Protein AF-A0A968MX99-F1 (afdb_monomer)

Foldseek 3Di:
DVVVVVVVVVVVVVVVVLVVVLVVCVVVDVDALLNSLVVVVVVVVVVVVVVCVVVVPPPDDPDPVVVVVVVVVVVVVSSVLSVCVRVDPPVVSVVVVVCVVVVVVVD

pLDDT: mean 77.23, std 7.04, range [58.47, 90.06]

Radius of gyration: 16.53 Å; Cα contacts (8 Å, |Δi|>4): 27; chains: 1; bounding box: 42×33×39 Å

Solvent-accessible surface area (backbone atoms only — not comparable to full-atom values): 6104 Å² total; per-residue (Å²): 116,67,69,59,54,55,53,48,53,51,49,51,50,55,49,51,50,50,52,53,51,53,52,50,49,46,72,78,36,99,53,54,55,55,56,56,50,50,53,52,53,49,54,50,47,52,56,48,50,52,49,40,63,73,66,63,57,80,89,70,66,95,50,61,67,61,53,50,51,52,50,51,54,51,52,53,52,51,54,52,49,32,50,41,37,66,78,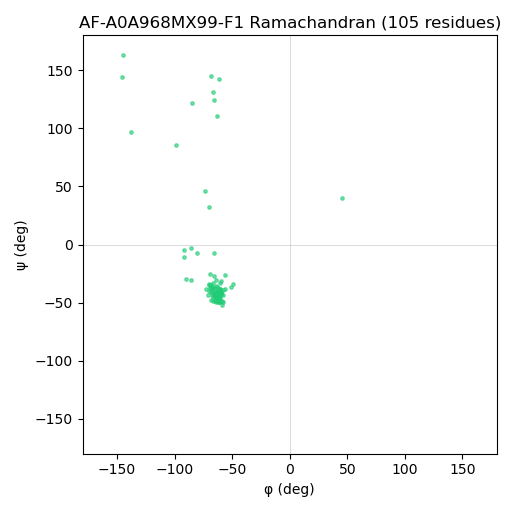39,55,62,67,60,40,50,56,58,56,69,49,50,64,62,56,61,76,76,106

Mean predicted aligned error: 9.48 Å

Secondary structure (DSSP, 8-state):
-HHHHHHHHHHHHHHHHHHHHHHHHHHHS---HHHHHHHHHHHHHHHHHHHHHHHT-----S-HHHHHHHHHHHHHHHHHHHHHHHHS-HHHHHHHHTTHHHHHHH-

Sequence (107 aa):
MYKGIILLLLAELCFASSTVFAKLVTNTSDISGVEIAFFRFLIGFIASAYTVYRLKIPLKPHNTKLVLWRAFLNTTAADLLFLAVQHTSITNANMLNMTYPVFIFIF

Structure (mmCIF, N/CA/C/O backbone):
data_AF-A0A968MX99-F1
#
_entry.id   AF-A0A968MX99-F1
#
loop_
_atom_site.group_PDB
_atom_site.id
_atom_site.type_symbol
_atom_site.label_atom_id
_atom_site.label_alt_id
_atom_site.label_comp_id
_atom_site.label_asym_id
_atom_site.label_entity_id
_atom_site.label_seq_id
_atom_site.pdbx_PDB_ins_code
_atom_site.Cartn_x
_atom_site.Cartn_y
_atom_site.Cartn_z
_atom_site.occupancy
_atom_site.B_iso_or_equiv
_atom_site.auth_seq_id
_atom_site.auth_comp_id
_atom_site.auth_asym_id
_atom_site.auth_atom_id
_atom_site.pdbx_PDB_model_num
ATOM 1 N N . MET A 1 1 ? -6.074 22.846 10.264 1.00 58.47 1 MET A N 1
ATOM 2 C CA . MET A 1 1 ? -5.827 22.950 8.810 1.00 58.47 1 MET A CA 1
ATOM 3 C C . MET A 1 1 ? -4.351 22.724 8.459 1.00 58.47 1 MET A C 1
ATOM 5 O O . MET A 1 1 ? -4.070 21.759 7.768 1.00 58.47 1 MET A O 1
ATOM 9 N N . TYR A 1 2 ? -3.394 23.477 9.024 1.00 75.06 2 TYR A N 1
ATOM 10 C CA . TYR A 1 2 ? -1.954 23.329 8.712 1.00 75.06 2 TYR A CA 1
ATOM 11 C C . TYR A 1 2 ? -1.311 21.974 9.065 1.00 75.06 2 TYR A C 1
ATOM 13 O O . TYR A 1 2 ? -0.505 21.470 8.290 1.00 75.06 2 TYR A O 1
ATOM 21 N N . LYS A 1 3 ? -1.692 21.336 10.187 1.00 80.12 3 LYS A N 1
ATOM 22 C CA . LYS A 1 3 ? -1.144 20.015 10.568 1.00 80.12 3 LYS A CA 1
ATOM 23 C C . LYS A 1 3 ? -1.378 18.942 9.498 1.00 80.12 3 LYS A C 1
ATOM 25 O O . LYS A 1 3 ? -0.484 18.144 9.254 1.00 80.12 3 LYS A O 1
ATOM 30 N N . GLY A 1 4 ? -2.548 18.948 8.853 1.00 84.75 4 GLY A N 1
ATOM 31 C CA . GLY A 1 4 ? -2.875 17.992 7.791 1.00 84.75 4 GLY A CA 1
ATOM 32 C C . GLY A 1 4 ? -2.013 18.190 6.545 1.00 84.75 4 GLY A C 1
ATOM 33 O O . GLY A 1 4 ? -1.508 17.216 6.006 1.00 84.75 4 GLY A O 1
ATOM 34 N N . ILE A 1 5 ? -1.775 19.446 6.152 1.00 89.50 5 ILE A N 1
ATOM 35 C CA . ILE A 1 5 ? -0.929 19.792 4.997 1.00 89.50 5 ILE A CA 1
ATOM 36 C C . ILE A 1 5 ? 0.517 19.336 5.231 1.00 89.50 5 ILE A C 1
ATOM 38 O O . ILE A 1 5 ? 1.117 18.717 4.361 1.00 89.50 5 ILE A O 1
ATOM 42 N N . ILE A 1 6 ? 1.064 19.582 6.426 1.00 89.94 6 ILE A N 1
ATOM 43 C CA . ILE A 1 6 ? 2.433 19.172 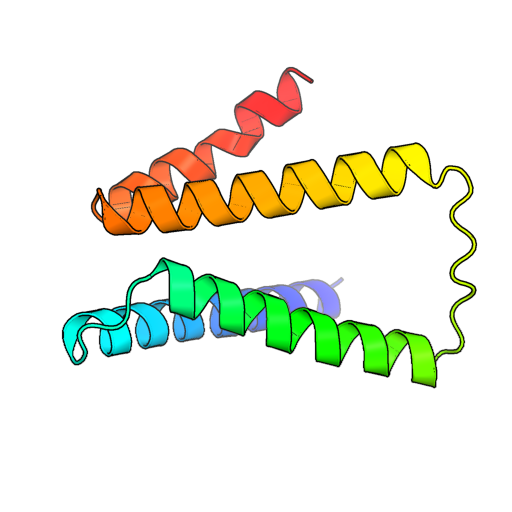6.775 1.00 89.94 6 ILE A CA 1
ATOM 44 C C . ILE A 1 6 ? 2.563 17.642 6.799 1.00 89.94 6 ILE A C 1
ATOM 46 O O . ILE A 1 6 ? 3.535 17.102 6.277 1.00 89.94 6 ILE A O 1
ATOM 50 N N . LEU A 1 7 ? 1.579 16.940 7.372 1.00 87.69 7 LEU A N 1
ATOM 51 C CA . LEU A 1 7 ? 1.535 15.474 7.372 1.00 87.69 7 LEU A CA 1
ATOM 52 C C . LEU A 1 7 ? 1.457 14.902 5.951 1.00 87.69 7 LEU A C 1
ATOM 54 O O . LEU A 1 7 ? 2.117 13.906 5.670 1.00 87.69 7 LEU A O 1
ATOM 58 N N . LEU A 1 8 ? 0.689 15.540 5.064 1.00 88.19 8 LEU A N 1
ATOM 59 C CA . LEU A 1 8 ? 0.564 15.130 3.667 1.00 88.19 8 LEU A CA 1
ATOM 60 C C . LEU A 1 8 ? 1.885 15.313 2.908 1.00 88.19 8 LEU A C 1
ATOM 62 O O . LEU A 1 8 ? 2.364 14.365 2.298 1.00 88.19 8 LEU A O 1
ATOM 66 N N . LEU A 1 9 ? 2.516 16.486 3.023 1.00 89.12 9 LEU A N 1
ATOM 67 C CA . LEU A 1 9 ? 3.816 16.761 2.400 1.00 89.12 9 LEU A CA 1
ATOM 68 C C . LEU A 1 9 ? 4.900 15.794 2.886 1.00 89.12 9 LEU A C 1
ATOM 70 O O . LEU A 1 9 ? 5.696 15.296 2.094 1.00 89.12 9 LEU A O 1
ATOM 74 N N . LEU A 1 10 ? 4.919 15.494 4.187 1.00 90.06 10 LEU A N 1
ATOM 75 C CA . LEU A 1 10 ? 5.855 14.525 4.747 1.00 90.06 10 LEU A CA 1
ATOM 76 C C . LEU A 1 10 ? 5.593 13.112 4.205 1.00 90.06 10 LEU A C 1
ATOM 78 O O . LEU A 1 10 ? 6.537 12.395 3.878 1.00 90.06 10 LEU A O 1
ATOM 82 N N . ALA A 1 11 ? 4.322 12.717 4.086 1.00 86.06 11 ALA A N 1
ATOM 83 C CA . ALA A 1 11 ? 3.944 11.430 3.517 1.00 86.06 11 ALA A CA 1
ATOM 84 C C . ALA A 1 11 ? 4.363 11.315 2.043 1.00 86.06 11 ALA A C 1
ATOM 86 O O . ALA A 1 11 ? 4.951 10.303 1.665 1.00 86.06 11 ALA A O 1
ATOM 87 N N . GLU A 1 12 ? 4.127 12.351 1.234 1.00 84.75 12 GLU A N 1
ATOM 88 C CA . GLU A 1 12 ? 4.550 12.395 -0.171 1.00 84.75 12 GLU A CA 1
ATOM 89 C C . GLU A 1 12 ? 6.073 12.349 -0.315 1.00 84.75 12 GLU A C 1
ATOM 91 O O . GLU A 1 12 ? 6.585 11.619 -1.162 1.00 84.75 12 GLU A O 1
ATOM 96 N N . LEU A 1 13 ? 6.814 13.046 0.549 1.00 87.31 13 LEU A N 1
ATOM 97 C CA . LEU A 1 13 ? 8.276 13.022 0.543 1.00 87.31 13 LEU A CA 1
ATOM 98 C C . LEU A 1 13 ? 8.828 11.629 0.882 1.00 87.31 13 LEU A C 1
ATOM 100 O O . LEU A 1 13 ? 9.714 11.129 0.186 1.00 87.31 13 LEU A O 1
ATOM 104 N N . CYS A 1 14 ? 8.282 10.971 1.909 1.00 86.19 14 CYS A N 1
ATOM 105 C CA . CYS A 1 14 ? 8.626 9.586 2.247 1.00 86.19 14 CYS A CA 1
ATOM 106 C C . CYS A 1 14 ? 8.232 8.601 1.137 1.00 86.19 14 CYS A C 1
ATOM 108 O O . CYS A 1 14 ? 8.925 7.612 0.893 1.00 86.19 14 CYS A O 1
ATOM 110 N N . PHE A 1 15 ? 7.115 8.854 0.454 1.00 81.00 15 PHE A N 1
ATOM 111 C CA . PHE A 1 15 ? 6.675 8.030 -0.662 1.00 81.00 15 PHE A CA 1
ATOM 112 C C . PHE A 1 15 ? 7.619 8.171 -1.863 1.00 81.00 15 PHE A C 1
ATOM 114 O O . PHE A 1 15 ? 8.084 7.163 -2.395 1.00 81.00 15 PHE A O 1
ATOM 121 N N . ALA A 1 16 ? 7.966 9.403 -2.239 1.00 81.12 16 ALA A N 1
ATOM 122 C CA . ALA A 1 16 ? 8.882 9.696 -3.335 1.00 81.12 16 ALA A CA 1
ATOM 123 C C . ALA A 1 16 ? 10.282 9.119 -3.085 1.00 81.12 16 ALA A C 1
ATOM 125 O O . ALA A 1 16 ? 10.835 8.455 -3.963 1.00 81.12 16 ALA A O 1
ATOM 126 N N . SER A 1 17 ? 10.837 9.303 -1.881 1.00 83.00 17 SER A N 1
ATOM 127 C CA . SER A 1 17 ? 12.147 8.746 -1.528 1.00 83.00 17 SER A CA 1
ATOM 128 C C . SER A 1 17 ? 12.148 7.219 -1.609 1.00 83.00 17 SER A C 1
ATOM 130 O O . SER A 1 17 ? 13.057 6.629 -2.192 1.00 83.00 17 SER A O 1
ATOM 132 N N . SER A 1 18 ? 11.088 6.569 -1.125 1.00 80.94 18 SER A N 1
ATOM 133 C CA . SER A 1 18 ? 10.936 5.119 -1.219 1.00 80.94 18 SER A CA 1
ATOM 134 C C . SER A 1 18 ? 10.915 4.612 -2.667 1.00 80.94 18 SER A C 1
ATOM 136 O O . SER A 1 18 ? 11.538 3.590 -2.954 1.00 80.94 18 SER A O 1
ATOM 138 N N . THR A 1 19 ? 10.274 5.333 -3.590 1.00 74.75 19 THR A N 1
ATOM 139 C CA . THR A 1 19 ? 10.270 4.991 -5.024 1.00 74.75 19 THR A CA 1
ATOM 140 C C . THR A 1 19 ? 11.660 5.123 -5.653 1.00 74.75 19 THR A C 1
ATOM 142 O O . THR A 1 19 ? 12.050 4.289 -6.472 1.00 74.75 19 THR A O 1
ATOM 145 N N . VAL A 1 20 ? 12.445 6.128 -5.246 1.00 78.44 20 VAL A N 1
ATOM 146 C CA . VAL A 1 20 ? 13.839 6.291 -5.699 1.00 78.44 20 VAL A CA 1
ATOM 147 C C . VAL A 1 20 ? 14.701 5.115 -5.237 1.00 78.44 20 VAL A C 1
ATOM 149 O O . VAL A 1 20 ? 15.410 4.525 -6.052 1.00 78.44 20 VAL A O 1
ATOM 152 N N . PHE A 1 21 ? 14.598 4.722 -3.964 1.00 80.69 21 PHE A N 1
ATOM 153 C CA . PHE A 1 21 ? 15.325 3.562 -3.441 1.00 80.69 21 PHE A CA 1
ATOM 154 C C . PHE A 1 21 ? 14.891 2.252 -4.108 1.00 80.69 21 PHE A C 1
ATOM 156 O O . PHE A 1 21 ? 15.748 1.449 -4.464 1.00 80.69 21 PHE A O 1
ATOM 163 N N . ALA A 1 22 ? 13.591 2.058 -4.354 1.00 72.12 22 ALA A N 1
ATOM 164 C CA . ALA A 1 22 ? 13.084 0.890 -5.075 1.00 72.12 22 ALA A CA 1
ATOM 165 C C . ALA A 1 22 ? 13.699 0.774 -6.482 1.00 72.12 22 ALA A C 1
ATOM 167 O O . ALA A 1 22 ? 14.150 -0.301 -6.879 1.00 72.12 22 ALA A O 1
ATOM 168 N N . LYS A 1 23 ? 13.796 1.891 -7.217 1.00 68.88 23 LYS A N 1
ATOM 169 C CA . LYS A 1 23 ? 14.438 1.918 -8.539 1.00 68.88 23 LYS A CA 1
ATOM 170 C C . LYS A 1 23 ? 15.942 1.658 -8.470 1.00 68.88 23 LYS A C 1
ATOM 172 O O . LYS A 1 23 ? 16.487 1.023 -9.368 1.00 68.88 23 LYS A O 1
ATOM 177 N N . LEU A 1 24 ? 16.616 2.167 -7.441 1.00 76.75 24 LEU A N 1
ATOM 178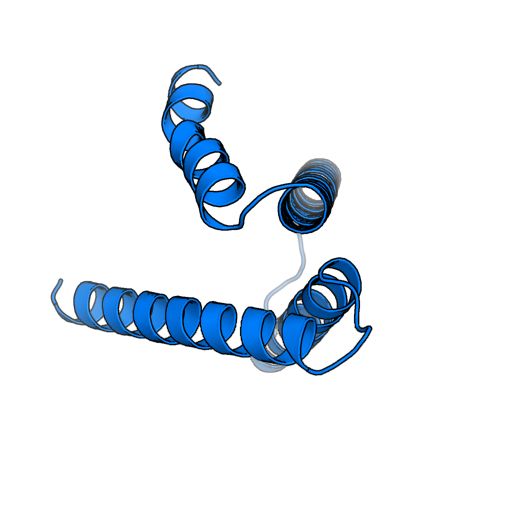 C CA . LEU A 1 24 ? 18.048 1.946 -7.256 1.00 76.75 24 LEU A CA 1
ATOM 179 C C . LEU A 1 24 ? 18.334 0.459 -7.027 1.00 76.75 24 LEU A C 1
ATOM 181 O O . LEU A 1 24 ? 19.152 -0.098 -7.748 1.00 76.75 24 LEU A O 1
ATOM 185 N N . VAL A 1 25 ? 17.571 -0.192 -6.142 1.00 74.19 25 VAL A N 1
ATOM 186 C CA . VAL A 1 25 ? 17.665 -1.640 -5.878 1.00 74.19 25 VAL A CA 1
ATOM 187 C C . VAL A 1 25 ? 17.389 -2.464 -7.136 1.00 74.19 25 VAL A C 1
ATOM 189 O O . VAL A 1 25 ? 18.146 -3.381 -7.427 1.00 74.19 25 VAL A O 1
ATOM 192 N N . THR A 1 26 ? 16.372 -2.092 -7.920 1.00 69.50 26 THR A N 1
ATOM 193 C CA . THR A 1 26 ? 16.037 -2.786 -9.180 1.00 69.50 26 THR A CA 1
ATOM 194 C C . THR A 1 26 ? 17.133 -2.631 -10.252 1.00 69.50 26 THR A C 1
ATOM 196 O O . THR A 1 26 ? 17.268 -3.481 -11.119 1.00 69.50 26 THR A O 1
ATOM 199 N N . ASN A 1 27 ? 17.921 -1.545 -10.232 1.00 68.62 27 ASN A N 1
ATOM 200 C CA . ASN A 1 27 ? 19.029 -1.343 -11.180 1.00 68.62 27 ASN A CA 1
ATOM 201 C C . ASN A 1 27 ? 20.339 -2.006 -10.735 1.00 68.62 27 ASN A C 1
ATOM 203 O O . ASN A 1 27 ? 21.162 -2.352 -11.576 1.00 68.62 27 ASN A O 1
ATOM 207 N N . THR A 1 28 ? 20.579 -2.124 -9.427 1.00 68.31 28 THR A N 1
ATOM 208 C CA . THR A 1 28 ? 21.813 -2.717 -8.881 1.00 68.31 28 THR A CA 1
ATOM 209 C C . THR A 1 28 ? 21.702 -4.215 -8.613 1.00 68.31 28 THR A C 1
ATOM 211 O O . THR A 1 28 ? 22.703 -4.851 -8.291 1.00 68.31 28 THR A O 1
ATOM 214 N N . SER A 1 29 ? 20.502 -4.786 -8.671 1.00 62.56 29 SER A N 1
ATOM 215 C CA . SER A 1 29 ? 20.229 -6.177 -8.309 1.00 62.56 29 SER A CA 1
ATOM 216 C C . SER A 1 29 ? 19.132 -6.738 -9.213 1.00 62.56 29 SER A C 1
ATOM 218 O O . SER A 1 29 ? 18.180 -6.022 -9.506 1.00 62.56 29 SER A O 1
ATOM 220 N N . ASP A 1 30 ? 19.212 -8.020 -9.585 1.00 68.75 30 ASP A N 1
ATOM 221 C CA . ASP A 1 30 ? 18.170 -8.752 -10.341 1.00 68.75 30 ASP A CA 1
ATOM 222 C C . ASP A 1 30 ? 16.894 -9.020 -9.505 1.00 68.75 30 ASP A C 1
ATOM 224 O O . ASP A 1 30 ? 16.235 -10.047 -9.642 1.00 68.75 30 ASP A O 1
ATOM 228 N N . ILE A 1 31 ? 16.551 -8.110 -8.590 1.00 68.69 31 ILE A N 1
ATOM 229 C CA . ILE A 1 31 ? 15.335 -8.175 -7.781 1.00 68.69 31 ILE A CA 1
ATOM 230 C C . ILE A 1 31 ? 14.213 -7.555 -8.606 1.00 68.69 31 ILE A C 1
ATOM 232 O O . ILE A 1 31 ? 14.283 -6.390 -9.005 1.00 68.69 31 ILE A O 1
ATOM 236 N N . SER A 1 32 ? 13.162 -8.331 -8.854 1.00 69.94 32 SER A N 1
ATOM 237 C CA . SER A 1 32 ? 12.024 -7.870 -9.642 1.00 69.94 32 SER A CA 1
ATOM 238 C C . SER A 1 32 ? 11.239 -6.793 -8.887 1.00 69.94 32 SER A C 1
ATOM 240 O O . SER A 1 32 ? 11.052 -6.862 -7.670 1.00 69.94 32 SER A O 1
ATOM 242 N N . GLY A 1 33 ? 10.686 -5.815 -9.612 1.00 65.50 33 GLY A N 1
ATOM 243 C CA . GLY A 1 33 ? 9.818 -4.782 -9.031 1.00 65.50 33 GLY A CA 1
ATOM 244 C C . GLY A 1 33 ? 8.607 -5.353 -8.275 1.00 65.50 33 GLY A C 1
ATOM 245 O O . GLY A 1 33 ? 8.133 -4.738 -7.319 1.00 65.50 33 GLY A O 1
ATOM 246 N N . VAL A 1 34 ? 8.156 -6.556 -8.645 1.00 66.50 34 VAL A N 1
ATOM 247 C CA . VAL A 1 34 ? 7.080 -7.292 -7.959 1.00 66.50 34 VAL A CA 1
ATOM 248 C C . VAL A 1 34 ? 7.503 -7.747 -6.557 1.00 66.50 34 VAL A C 1
ATOM 250 O O . VAL A 1 34 ? 6.710 -7.686 -5.620 1.00 66.50 34 VAL A O 1
ATOM 253 N N . GLU A 1 35 ? 8.761 -8.145 -6.364 1.00 71.38 35 GLU A N 1
ATOM 254 C CA . GLU A 1 35 ? 9.260 -8.567 -5.050 1.00 71.38 35 GLU A CA 1
ATOM 255 C C . GLU A 1 35 ? 9.325 -7.374 -4.092 1.00 71.38 35 GLU A C 1
ATOM 257 O O . GLU A 1 35 ? 8.897 -7.458 -2.940 1.00 71.38 35 GLU A O 1
ATOM 262 N N . ILE A 1 36 ? 9.767 -6.216 -4.589 1.00 74.06 36 ILE A N 1
ATOM 263 C CA . ILE A 1 36 ? 9.794 -4.969 -3.814 1.00 74.06 36 ILE A CA 1
ATOM 264 C C . ILE A 1 36 ? 8.373 -4.561 -3.396 1.00 74.06 36 ILE A C 1
ATOM 266 O O . ILE A 1 36 ? 8.154 -4.154 -2.250 1.00 74.06 36 ILE A O 1
ATOM 270 N N . ALA A 1 37 ? 7.396 -4.701 -4.297 1.00 72.38 37 ALA A N 1
ATOM 271 C CA . ALA A 1 37 ? 5.985 -4.467 -4.005 1.00 72.38 37 ALA A CA 1
ATOM 272 C C . ALA A 1 37 ? 5.476 -5.374 -2.884 1.00 72.38 37 ALA A C 1
ATOM 274 O O . ALA A 1 37 ? 4.885 -4.895 -1.913 1.00 72.38 37 ALA A O 1
ATOM 275 N N . PHE A 1 38 ? 5.761 -6.672 -2.993 1.00 78.00 38 PHE A N 1
ATOM 276 C CA . PHE A 1 38 ? 5.365 -7.669 -2.011 1.00 78.00 38 PHE A CA 1
ATOM 277 C C . PHE A 1 38 ? 5.910 -7.330 -0.620 1.00 78.00 38 PHE A C 1
ATOM 279 O O . PHE A 1 38 ? 5.141 -7.248 0.340 1.00 78.00 38 PHE A O 1
ATOM 286 N N . PHE A 1 39 ? 7.209 -7.034 -0.502 1.00 79.94 39 PHE A N 1
ATOM 287 C CA . PHE A 1 39 ? 7.805 -6.642 0.779 1.00 79.94 39 PHE A CA 1
ATOM 288 C C . PHE A 1 39 ? 7.229 -5.329 1.319 1.00 79.94 39 PHE A C 1
ATOM 290 O O . PHE A 1 39 ? 7.009 -5.206 2.526 1.00 79.94 39 PHE A O 1
ATOM 297 N N . ARG A 1 40 ? 6.915 -4.362 0.449 1.00 80.06 40 ARG A N 1
ATOM 298 C CA . ARG A 1 40 ? 6.255 -3.111 0.848 1.00 80.06 40 ARG A CA 1
ATOM 299 C C . ARG A 1 40 ? 4.881 -3.376 1.466 1.00 80.06 40 ARG A C 1
ATOM 301 O O . ARG A 1 40 ? 4.583 -2.837 2.535 1.00 80.06 40 ARG A O 1
ATOM 308 N N . PHE A 1 41 ? 4.060 -4.212 0.830 1.00 79.75 41 PHE A N 1
ATOM 309 C CA . PHE A 1 41 ? 2.750 -4.595 1.362 1.00 79.75 41 PHE A CA 1
ATOM 310 C C . PHE A 1 41 ? 2.862 -5.458 2.618 1.00 79.75 41 PHE A C 1
ATOM 312 O O . PHE A 1 41 ? 2.067 -5.275 3.536 1.00 79.75 41 PHE A O 1
ATOM 319 N N . LEU A 1 42 ? 3.872 -6.325 2.713 1.00 81.88 42 LEU A N 1
ATOM 320 C CA . LEU A 1 42 ? 4.126 -7.151 3.894 1.00 81.88 42 LEU A CA 1
ATOM 321 C C . LEU A 1 42 ? 4.488 -6.300 5.120 1.00 81.88 42 LEU A C 1
ATOM 323 O O . LEU A 1 42 ? 3.898 -6.467 6.187 1.00 81.88 42 LEU A O 1
ATOM 327 N N . ILE A 1 43 ? 5.414 -5.348 4.973 1.00 84.75 43 ILE A N 1
ATOM 328 C CA . ILE A 1 43 ? 5.796 -4.429 6.056 1.00 84.75 43 ILE A CA 1
ATOM 329 C C . ILE A 1 43 ? 4.599 -3.556 6.453 1.00 84.75 43 ILE A C 1
ATOM 331 O O . ILE A 1 43 ? 4.323 -3.390 7.643 1.00 84.75 43 ILE A O 1
ATOM 335 N N . GLY A 1 44 ? 3.847 -3.046 5.470 1.00 83.00 44 GLY A N 1
ATOM 336 C CA . GLY A 1 44 ? 2.614 -2.297 5.718 1.00 83.00 44 GLY A CA 1
ATOM 337 C C . GLY A 1 44 ? 1.565 -3.125 6.466 1.00 83.00 44 GLY A C 1
ATOM 338 O O . GLY A 1 44 ? 0.951 -2.634 7.416 1.00 83.00 44 GLY A O 1
ATOM 339 N N . PHE A 1 45 ? 1.411 -4.401 6.109 1.00 83.19 45 PHE A N 1
ATOM 340 C CA . PHE A 1 45 ? 0.525 -5.333 6.795 1.00 83.19 45 PHE A CA 1
ATOM 341 C C . PHE A 1 45 ? 0.945 -5.523 8.256 1.00 83.19 45 PHE A C 1
ATOM 343 O O . PHE A 1 45 ? 0.116 -5.326 9.141 1.00 83.19 45 PHE A O 1
ATOM 350 N N . ILE A 1 46 ? 2.225 -5.791 8.530 1.00 85.62 46 ILE A N 1
ATOM 351 C CA . ILE A 1 46 ? 2.744 -5.958 9.898 1.00 85.62 46 ILE A CA 1
ATOM 352 C C . ILE A 1 46 ? 2.531 -4.686 10.732 1.00 85.62 46 ILE A C 1
ATOM 354 O O . ILE A 1 46 ? 2.025 -4.759 11.854 1.00 85.62 46 ILE A O 1
ATOM 358 N N . ALA A 1 47 ? 2.863 -3.512 10.187 1.00 86.06 47 ALA A N 1
ATOM 359 C CA . ALA A 1 47 ? 2.686 -2.234 10.878 1.00 86.06 47 ALA A CA 1
ATOM 360 C C . ALA A 1 47 ? 1.206 -1.943 11.182 1.00 86.06 47 ALA A C 1
ATOM 362 O O . ALA A 1 47 ? 0.856 -1.500 12.284 1.00 86.06 47 ALA A O 1
ATOM 363 N N . SER A 1 48 ? 0.322 -2.231 10.224 1.00 82.69 48 SER A N 1
ATOM 364 C CA . SER A 1 48 ? -1.120 -2.055 10.397 1.00 82.69 48 SER A CA 1
ATOM 365 C C . SER A 1 48 ? -1.693 -3.042 11.423 1.00 82.69 48 SER A C 1
ATOM 367 O O . SER A 1 48 ? -2.413 -2.622 12.328 1.00 82.69 48 SER A O 1
ATOM 369 N N . ALA A 1 49 ? -1.294 -4.318 11.374 1.00 82.75 49 ALA A N 1
ATOM 370 C CA . ALA A 1 49 ? -1.683 -5.347 12.333 1.00 82.75 49 ALA A CA 1
ATOM 371 C C . ALA A 1 49 ? -1.235 -4.998 13.760 1.00 82.75 49 ALA A C 1
ATOM 373 O O . ALA A 1 49 ? -2.032 -5.086 14.696 1.00 82.75 49 ALA A O 1
ATOM 374 N N . TYR A 1 50 ? 0.004 -4.524 13.931 1.00 86.75 50 TYR A N 1
ATOM 375 C CA . TYR A 1 50 ? 0.509 -4.053 15.222 1.00 86.75 50 TYR A CA 1
ATOM 376 C C . TYR A 1 50 ? -0.318 -2.884 15.771 1.00 86.75 50 TYR A C 1
ATOM 378 O O . TYR A 1 50 ? -0.671 -2.860 16.952 1.00 86.75 50 TYR A O 1
ATOM 386 N N . THR A 1 51 ? -0.681 -1.936 14.908 1.00 84.38 51 THR A N 1
ATOM 387 C CA . THR A 1 51 ? -1.503 -0.777 15.277 1.00 84.38 51 THR A CA 1
ATOM 388 C C . THR A 1 51 ? -2.910 -1.198 15.705 1.00 84.38 51 THR A C 1
ATOM 390 O O . THR A 1 51 ? -3.392 -0.754 16.748 1.00 84.38 51 THR A O 1
ATOM 393 N N . VAL A 1 52 ? -3.546 -2.113 14.966 1.00 82.94 52 VAL A N 1
ATOM 394 C CA . VAL A 1 52 ? -4.861 -2.678 15.319 1.00 82.94 52 VAL A CA 1
ATOM 395 C C . VAL A 1 52 ? -4.801 -3.425 16.650 1.00 82.94 52 VAL A C 1
ATOM 397 O O . VAL A 1 52 ? -5.677 -3.231 17.495 1.00 82.94 52 VAL A O 1
ATOM 400 N N . TYR A 1 53 ? -3.753 -4.225 16.868 1.00 81.81 53 TYR A N 1
ATOM 401 C CA . TYR A 1 53 ? -3.544 -4.955 18.118 1.00 81.81 53 TYR A CA 1
ATOM 402 C C . TYR A 1 53 ? -3.383 -4.005 19.313 1.00 81.81 53 TYR A C 1
ATOM 404 O O . TYR A 1 53 ? -4.022 -4.191 20.349 1.00 81.81 53 TYR A O 1
ATOM 412 N N . ARG A 1 54 ? -2.577 -2.945 19.164 1.00 85.62 54 ARG A N 1
ATOM 413 C CA . ARG A 1 54 ? -2.347 -1.936 20.211 1.00 85.62 54 ARG A CA 1
ATOM 414 C C . ARG A 1 54 ? -3.596 -1.125 20.544 1.00 85.62 54 ARG A C 1
ATOM 416 O O . ARG A 1 54 ? -3.857 -0.882 21.718 1.00 85.62 54 ARG A O 1
ATOM 423 N N . LEU A 1 55 ? -4.353 -0.715 19.530 1.00 80.62 55 LEU A N 1
ATOM 424 C CA . LEU A 1 55 ? -5.536 0.134 19.689 1.00 80.62 55 LEU A CA 1
ATOM 425 C C . LEU A 1 55 ? -6.816 -0.663 19.988 1.00 80.62 55 LEU A C 1
ATOM 427 O O . LEU A 1 55 ? -7.863 -0.053 20.190 1.00 80.62 55 LEU A O 1
ATOM 431 N N . LYS A 1 56 ? -6.745 -2.006 20.017 1.00 75.31 56 LYS A N 1
ATOM 432 C CA . LYS A 1 56 ? -7.888 -2.920 20.206 1.00 75.31 56 LYS A CA 1
ATOM 433 C C . LYS A 1 56 ? -9.092 -2.534 19.340 1.00 75.31 56 LYS A C 1
ATOM 435 O O . LYS A 1 56 ? -10.238 -2.585 19.787 1.00 75.31 56 LYS A O 1
ATOM 440 N N . ILE A 1 57 ? -8.826 -2.116 18.102 1.00 74.00 57 ILE A N 1
ATOM 441 C CA . ILE A 1 57 ? -9.877 -1.667 17.189 1.00 74.00 57 ILE A CA 1
ATOM 442 C C . ILE A 1 57 ? -10.757 -2.883 16.887 1.00 74.00 57 ILE A C 1
ATOM 444 O O . ILE A 1 57 ? -10.229 -3.908 16.443 1.00 74.00 57 ILE A O 1
ATOM 448 N N . PRO A 1 58 ? -12.079 -2.818 17.127 1.00 70.19 58 PRO A N 1
ATOM 449 C CA . PRO A 1 58 ? -12.955 -3.936 16.831 1.00 70.19 58 PRO A CA 1
ATOM 450 C C . PRO A 1 58 ? -12.939 -4.197 15.323 1.00 70.19 58 PRO A C 1
ATOM 452 O O . PRO A 1 58 ? -13.486 -3.427 14.536 1.00 70.19 58 PRO A O 1
ATOM 455 N N . LEU A 1 59 ? -12.343 -5.321 14.920 1.00 66.50 59 LEU A N 1
ATOM 456 C CA . LEU A 1 59 ? -12.359 -5.850 13.553 1.00 66.50 59 LEU A CA 1
ATOM 457 C C . LEU A 1 59 ? -13.739 -6.440 13.210 1.00 66.50 59 LEU A C 1
ATOM 459 O O . LEU A 1 59 ? -13.837 -7.553 12.702 1.00 66.50 59 LEU A O 1
ATOM 463 N N . LYS A 1 60 ? -14.823 -5.722 13.524 1.00 62.56 60 LYS A N 1
ATOM 464 C CA . LYS A 1 60 ? -16.188 -6.082 13.127 1.00 62.56 60 LYS A CA 1
ATOM 465 C C . LYS A 1 60 ? -16.568 -5.265 11.892 1.00 62.56 60 LYS A C 1
ATOM 467 O O . LYS A 1 60 ? -17.154 -4.191 12.024 1.00 62.56 60 LYS A O 1
ATOM 472 N N . PRO A 1 61 ? -16.232 -5.730 10.680 1.00 64.62 61 PRO A N 1
ATOM 473 C CA . PRO A 1 61 ? -16.763 -5.119 9.478 1.00 64.62 61 PRO A CA 1
ATOM 474 C C . PRO A 1 61 ? -18.274 -5.363 9.420 1.00 64.62 61 PRO A C 1
ATOM 476 O O . PRO A 1 61 ? -18.738 -6.489 9.580 1.00 64.62 61 PRO A O 1
ATOM 479 N N . HIS A 1 62 ? -19.040 -4.302 9.161 1.00 65.75 62 HIS A N 1
ATOM 480 C CA . HIS A 1 62 ? -20.490 -4.378 8.955 1.00 65.75 62 H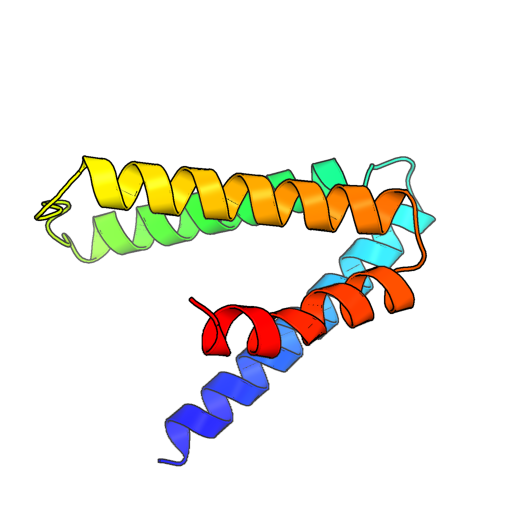IS A CA 1
ATOM 481 C C . HIS A 1 62 ? -20.849 -5.294 7.768 1.00 65.75 62 HIS A C 1
ATOM 483 O O . HIS A 1 62 ? -21.857 -5.985 7.803 1.00 65.75 62 HIS A O 1
ATOM 489 N N . ASN A 1 63 ? -19.979 -5.352 6.750 1.00 75.44 63 ASN A N 1
ATOM 490 C CA . ASN A 1 63 ? -20.088 -6.254 5.604 1.00 75.44 63 ASN A CA 1
ATOM 491 C C . ASN A 1 63 ? -18.716 -6.841 5.243 1.00 75.44 63 ASN A C 1
ATOM 493 O O . ASN A 1 63 ? -17.937 -6.232 4.508 1.00 75.44 63 ASN A O 1
ATOM 497 N N . THR A 1 64 ? -18.427 -8.049 5.731 1.00 74.38 64 THR A N 1
ATOM 498 C CA . THR A 1 64 ? -17.177 -8.785 5.448 1.00 74.38 64 THR A CA 1
ATOM 499 C C . THR A 1 64 ? -16.933 -8.974 3.951 1.00 74.38 64 THR A C 1
ATOM 501 O O . THR A 1 64 ? -15.802 -8.822 3.501 1.00 74.38 64 THR A O 1
ATOM 504 N N . LYS A 1 65 ? -17.988 -9.228 3.162 1.00 77.12 65 LYS A N 1
ATOM 505 C CA . LYS A 1 65 ? -17.899 -9.408 1.702 1.00 77.12 65 LYS A CA 1
ATOM 506 C C . LYS A 1 65 ? -17.388 -8.159 0.978 1.00 77.12 65 LYS A C 1
ATOM 508 O O . LYS A 1 65 ? -16.549 -8.280 0.095 1.00 77.12 65 LYS A O 1
ATOM 513 N N . LEU A 1 66 ? -17.855 -6.967 1.363 1.00 77.69 66 LEU A N 1
ATOM 514 C CA . LEU A 1 66 ? -17.406 -5.707 0.753 1.00 77.69 66 LEU A CA 1
ATOM 515 C C . LEU A 1 66 ? -15.948 -5.400 1.105 1.00 77.69 66 LEU A C 1
ATOM 517 O O . LEU A 1 66 ? -15.198 -4.919 0.261 1.00 77.69 66 LEU A O 1
ATOM 521 N N . VAL A 1 67 ? -15.529 -5.714 2.334 1.00 79.50 67 VAL A N 1
ATOM 522 C CA . VAL A 1 67 ? -14.129 -5.553 2.754 1.00 79.50 67 VAL A CA 1
ATOM 523 C C . VAL A 1 67 ? -13.216 -6.518 1.998 1.00 79.50 67 VAL A C 1
ATOM 525 O O . VAL A 1 67 ? -12.146 -6.108 1.558 1.00 79.50 67 VAL A O 1
ATOM 528 N N . LEU A 1 68 ? -13.660 -7.759 1.785 1.00 80.44 68 LEU A N 1
ATOM 529 C CA . LEU A 1 68 ? -12.947 -8.753 0.979 1.00 80.44 68 LEU A CA 1
ATOM 530 C C . LEU A 1 68 ? -12.797 -8.310 -0.479 1.00 80.44 68 LEU A C 1
ATOM 532 O O . LEU A 1 68 ? -11.685 -8.322 -0.996 1.00 80.44 68 LEU A O 1
ATOM 536 N N . TRP A 1 69 ? -13.880 -7.850 -1.115 1.00 80.38 69 TRP A N 1
ATOM 537 C CA . TRP A 1 69 ? -13.825 -7.313 -2.478 1.00 80.38 69 TRP A CA 1
ATOM 538 C C . TRP A 1 69 ? -12.905 -6.098 -2.585 1.00 80.38 69 TRP A C 1
ATOM 540 O O . TRP A 1 69 ? -12.097 -6.023 -3.505 1.00 80.38 69 TRP A O 1
ATOM 550 N N . ARG A 1 70 ? -12.967 -5.174 -1.619 1.00 80.44 70 ARG A N 1
ATOM 551 C CA . ARG A 1 70 ? -12.071 -4.013 -1.572 1.00 80.44 70 ARG A CA 1
ATOM 552 C C . ARG A 1 70 ? -10.608 -4.426 -1.431 1.00 80.44 70 ARG A C 1
ATOM 554 O O . ARG A 1 70 ? -9.764 -3.840 -2.097 1.00 80.44 70 ARG A O 1
ATOM 561 N N . ALA A 1 71 ? -10.309 -5.392 -0.564 1.00 79.75 71 ALA A N 1
ATOM 562 C CA . ALA A 1 71 ? -8.951 -5.892 -0.383 1.00 79.75 71 ALA A CA 1
ATOM 563 C C . ALA A 1 71 ? -8.441 -6.555 -1.666 1.00 79.75 71 ALA A C 1
ATOM 565 O O . ALA A 1 71 ? -7.381 -6.181 -2.152 1.00 79.75 71 ALA A O 1
ATOM 566 N N . PHE A 1 72 ? -9.235 -7.452 -2.257 1.00 83.38 72 PHE A N 1
ATOM 567 C CA . PHE A 1 72 ? -8.8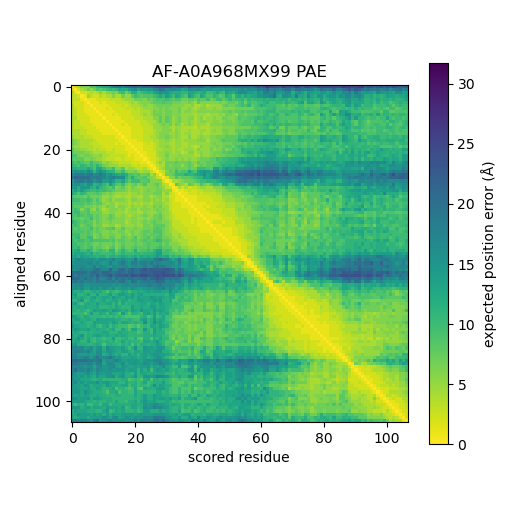85 -8.149 -3.491 1.00 83.38 72 PHE A CA 1
ATOM 568 C C . PHE A 1 72 ? -8.617 -7.175 -4.644 1.00 83.38 72 PHE A C 1
ATOM 570 O O . PHE A 1 72 ? -7.539 -7.202 -5.226 1.00 83.38 72 PHE A O 1
ATOM 577 N N . LEU A 1 73 ? -9.545 -6.248 -4.909 1.00 84.44 73 LEU A N 1
ATOM 578 C CA . LEU A 1 73 ? -9.392 -5.250 -5.970 1.00 84.44 73 LEU A CA 1
ATOM 579 C C . LEU A 1 73 ? -8.165 -4.353 -5.756 1.00 84.44 73 LEU A C 1
ATOM 581 O O . LEU A 1 73 ? -7.470 -4.035 -6.716 1.00 84.44 73 LEU A O 1
ATOM 585 N N . ASN A 1 74 ? -7.882 -3.952 -4.512 1.00 82.69 74 ASN A N 1
ATOM 586 C CA . ASN A 1 74 ? -6.742 -3.088 -4.203 1.00 82.69 74 ASN A CA 1
ATOM 587 C C . ASN A 1 74 ? -5.406 -3.830 -4.369 1.00 82.69 74 ASN A C 1
ATOM 589 O O . ASN A 1 74 ? -4.489 -3.300 -4.989 1.00 82.69 74 ASN A O 1
ATOM 593 N N . THR A 1 75 ? -5.320 -5.076 -3.896 1.00 80.19 75 THR A N 1
ATOM 594 C CA . THR A 1 75 ? -4.134 -5.920 -4.089 1.00 80.19 75 THR A CA 1
ATOM 595 C C . THR A 1 75 ? -3.883 -6.182 -5.571 1.00 80.19 75 THR A C 1
ATOM 597 O O . THR A 1 75 ? -2.791 -5.901 -6.052 1.00 80.19 75 THR A O 1
ATOM 600 N N . THR A 1 76 ? -4.902 -6.600 -6.329 1.00 82.38 76 THR A N 1
ATOM 601 C CA . THR A 1 76 ? -4.764 -6.827 -7.775 1.00 82.38 76 THR A CA 1
ATOM 602 C C . THR A 1 76 ? -4.351 -5.558 -8.520 1.00 82.38 76 THR A C 1
ATOM 604 O O . THR A 1 76 ? -3.501 -5.623 -9.404 1.00 82.38 76 THR A O 1
ATOM 607 N N . ALA A 1 77 ? -4.907 -4.395 -8.162 1.00 81.19 77 ALA A N 1
ATOM 608 C CA . ALA A 1 77 ? -4.525 -3.121 -8.770 1.00 81.19 77 ALA A CA 1
ATOM 609 C C . ALA A 1 77 ? -3.057 -2.764 -8.495 1.00 81.19 77 ALA A C 1
ATOM 611 O O . ALA A 1 77 ? -2.35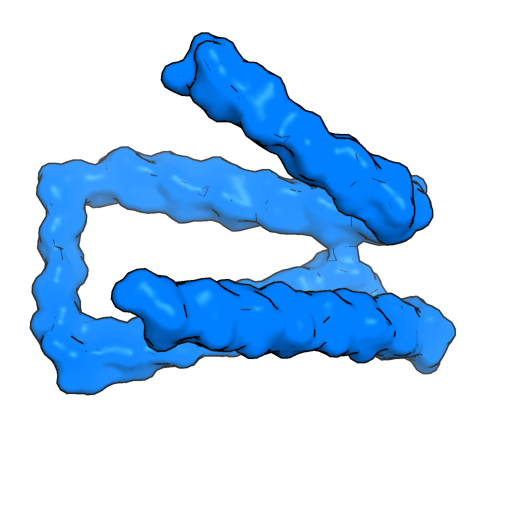8 -2.293 -9.393 1.00 81.19 77 ALA A O 1
ATOM 612 N N . ALA A 1 78 ? -2.583 -2.999 -7.271 1.00 77.00 78 ALA A N 1
ATOM 613 C CA . ALA A 1 78 ? -1.196 -2.756 -6.921 1.00 77.00 78 ALA A CA 1
ATOM 614 C C . ALA A 1 78 ? -0.243 -3.712 -7.652 1.00 77.00 78 ALA A C 1
ATOM 616 O O . ALA A 1 78 ? 0.736 -3.250 -8.234 1.00 77.00 78 ALA A O 1
ATOM 617 N N . ASP A 1 79 ? -0.554 -5.007 -7.697 1.00 75.25 79 ASP A N 1
ATOM 618 C CA . ASP A 1 79 ? 0.255 -5.998 -8.414 1.00 75.25 79 ASP A CA 1
ATOM 619 C C . ASP A 1 79 ? 0.346 -5.666 -9.913 1.00 75.25 79 ASP A C 1
ATOM 621 O O . ASP A 1 79 ? 1.438 -5.663 -10.483 1.00 75.25 79 ASP A O 1
ATOM 625 N N . LEU A 1 80 ? -0.775 -5.284 -10.543 1.00 78.06 80 LEU A N 1
ATOM 626 C CA . LEU A 1 80 ? -0.793 -4.818 -11.935 1.00 78.06 80 LEU A CA 1
ATOM 627 C C . LEU A 1 80 ? 0.065 -3.568 -12.145 1.00 78.06 80 LEU A C 1
ATOM 629 O O . LEU A 1 80 ? 0.725 -3.453 -13.176 1.00 78.06 80 LEU A O 1
ATOM 633 N N . LEU A 1 81 ? 0.066 -2.630 -11.193 1.00 75.56 81 LEU A N 1
ATOM 634 C CA . LEU A 1 81 ? 0.878 -1.419 -11.286 1.00 75.56 81 LEU A CA 1
ATOM 635 C C . LEU A 1 81 ? 2.373 -1.754 -11.276 1.00 75.56 81 LEU A C 1
ATOM 637 O O . LEU A 1 81 ? 3.123 -1.220 -12.090 1.00 75.56 81 LEU A O 1
ATOM 641 N N . PHE A 1 82 ? 2.810 -2.649 -10.391 1.00 70.31 82 PHE A N 1
ATOM 642 C CA . PHE A 1 82 ? 4.213 -3.061 -10.334 1.00 70.31 82 PHE A CA 1
ATOM 643 C C . PHE A 1 82 ? 4.627 -3.910 -11.537 1.00 70.31 82 PHE A C 1
ATOM 645 O O . PHE A 1 82 ? 5.733 -3.738 -12.047 1.00 70.31 82 PHE A O 1
ATOM 652 N N . LEU A 1 83 ? 3.724 -4.743 -12.057 1.00 73.88 83 LEU A N 1
ATOM 653 C CA . LEU A 1 83 ? 3.932 -5.464 -13.312 1.00 73.88 83 LEU A CA 1
ATOM 654 C C . LEU A 1 83 ? 4.057 -4.491 -14.497 1.00 73.88 83 LEU A C 1
ATOM 656 O O . LEU A 1 83 ? 4.967 -4.619 -15.316 1.00 73.88 83 LEU A O 1
ATOM 660 N N . ALA A 1 84 ? 3.212 -3.459 -14.565 1.00 71.44 84 ALA A N 1
ATOM 661 C CA . ALA A 1 84 ? 3.324 -2.405 -15.572 1.00 71.44 84 ALA A CA 1
ATOM 662 C C . ALA A 1 84 ? 4.649 -1.635 -15.446 1.00 71.44 84 ALA A C 1
ATOM 664 O O . ALA A 1 84 ? 5.289 -1.353 -16.453 1.00 71.44 84 ALA A O 1
ATOM 665 N N . VAL A 1 85 ? 5.103 -1.343 -14.225 1.00 69.12 85 VAL A N 1
ATOM 666 C CA . VAL A 1 85 ? 6.415 -0.722 -13.968 1.00 69.12 85 VAL A CA 1
ATOM 667 C C . VAL A 1 85 ? 7.582 -1.624 -14.390 1.00 69.12 85 VAL A C 1
ATOM 669 O O . VAL A 1 85 ? 8.623 -1.114 -14.789 1.00 69.12 85 VAL A O 1
ATOM 672 N N . GLN A 1 86 ? 7.433 -2.948 -14.329 1.00 65.75 86 GLN A N 1
ATOM 673 C CA . GLN A 1 86 ? 8.461 -3.881 -14.796 1.00 65.75 86 GLN A CA 1
ATOM 674 C C . GLN A 1 86 ? 8.548 -3.925 -16.331 1.00 65.75 86 GLN A C 1
ATOM 676 O O . GLN A 1 86 ? 9.641 -3.999 -16.887 1.00 65.75 86 GLN A O 1
ATOM 681 N N . HIS A 1 87 ? 7.408 -3.863 -17.026 1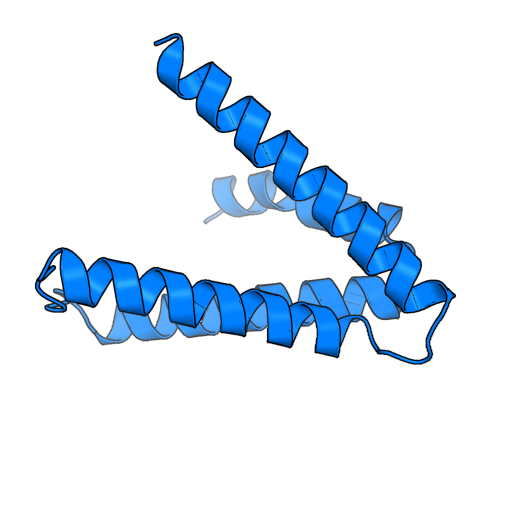.00 70.25 87 HIS A N 1
ATOM 682 C CA . HIS A 1 87 ? 7.339 -3.951 -18.491 1.00 70.25 87 HIS A CA 1
ATOM 683 C C . HIS A 1 87 ? 7.390 -2.596 -19.215 1.00 70.25 87 HIS A C 1
ATOM 685 O O . HIS A 1 87 ? 7.397 -2.545 -20.445 1.00 70.25 87 HIS A O 1
ATOM 691 N N . THR A 1 88 ? 7.385 -1.476 -18.496 1.00 68.31 88 THR A N 1
ATOM 692 C CA . THR A 1 88 ? 7.335 -0.121 -19.060 1.00 68.31 88 THR A 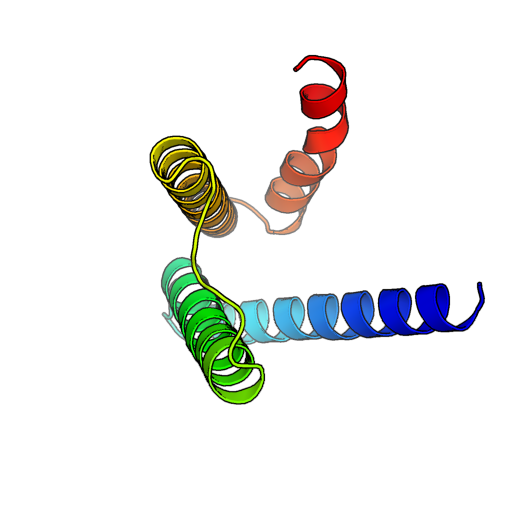CA 1
ATOM 693 C C . THR A 1 88 ? 8.157 0.845 -18.204 1.00 68.31 88 THR A C 1
ATOM 695 O O . THR A 1 88 ? 8.515 0.553 -17.071 1.00 68.31 88 THR A O 1
ATOM 698 N N . SER A 1 89 ? 8.505 2.022 -18.731 1.00 68.69 89 SER A N 1
ATOM 699 C CA . SER A 1 89 ? 9.184 3.042 -17.929 1.00 68.69 89 SER A CA 1
ATOM 700 C C . SER A 1 89 ? 8.310 3.492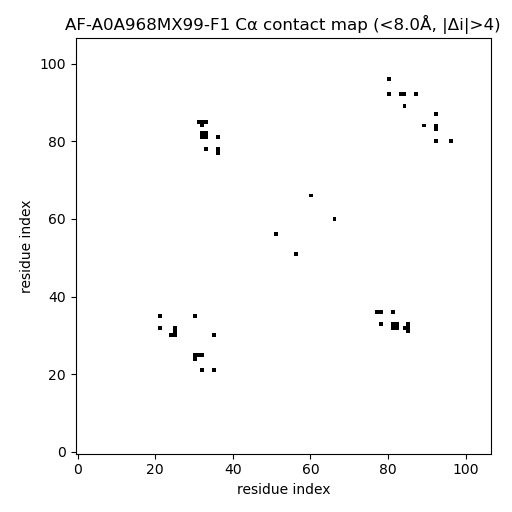 -16.749 1.00 68.69 89 SER A C 1
ATOM 702 O O . SER A 1 89 ? 7.098 3.677 -16.877 1.00 68.69 89 SER A O 1
ATOM 704 N N . ILE A 1 90 ? 8.941 3.738 -15.599 1.00 65.62 90 ILE A N 1
ATOM 705 C CA . ILE A 1 90 ? 8.268 4.238 -14.383 1.00 65.62 90 ILE A CA 1
ATOM 706 C C . ILE A 1 90 ? 7.413 5.476 -14.685 1.00 65.62 90 ILE A C 1
ATOM 708 O O . ILE A 1 90 ? 6.321 5.624 -14.145 1.00 65.62 90 ILE A O 1
ATOM 712 N N . THR A 1 91 ? 7.890 6.342 -15.583 1.00 67.62 91 THR A N 1
ATOM 713 C CA . THR A 1 91 ? 7.185 7.550 -16.016 1.00 67.62 91 THR A CA 1
ATOM 714 C C . THR A 1 91 ? 5.845 7.219 -16.667 1.00 67.62 91 THR A C 1
ATOM 716 O O . THR A 1 91 ? 4.824 7.767 -16.264 1.00 67.62 91 THR A O 1
ATOM 719 N N . ASN A 1 92 ? 5.823 6.287 -17.621 1.00 70.94 92 ASN A N 1
ATOM 720 C CA . ASN A 1 92 ? 4.606 5.927 -18.349 1.00 70.94 92 ASN A CA 1
ATOM 721 C C . ASN A 1 92 ? 3.610 5.174 -17.455 1.00 70.94 92 ASN A C 1
ATOM 723 O O . ASN A 1 92 ? 2.415 5.460 -17.494 1.00 70.94 92 ASN A O 1
ATOM 727 N N . ALA A 1 93 ? 4.094 4.264 -16.603 1.00 72.00 93 ALA A N 1
ATOM 728 C CA . ALA A 1 93 ? 3.244 3.551 -15.649 1.00 72.00 93 ALA A CA 1
ATOM 729 C C . ALA A 1 93 ? 2.593 4.510 -14.633 1.00 72.00 93 ALA A C 1
ATOM 731 O O . ALA A 1 93 ? 1.397 4.414 -14.356 1.00 72.00 93 ALA A O 1
ATOM 732 N N . ASN A 1 94 ? 3.352 5.487 -14.127 1.00 70.94 94 ASN A N 1
ATOM 733 C CA . ASN A 1 94 ? 2.829 6.499 -13.212 1.00 70.94 94 ASN A CA 1
ATOM 734 C C . ASN A 1 94 ? 1.862 7.476 -13.903 1.00 70.94 94 ASN A C 1
ATOM 736 O O . ASN A 1 94 ? 0.850 7.847 -13.315 1.00 70.94 94 ASN A O 1
ATOM 740 N N . MET A 1 95 ? 2.128 7.858 -15.158 1.00 77.88 95 MET A N 1
ATOM 741 C CA . MET A 1 95 ? 1.197 8.674 -15.948 1.00 77.88 95 MET A CA 1
ATOM 742 C C . MET A 1 95 ? -0.142 7.965 -16.160 1.00 77.88 95 MET A C 1
ATOM 744 O O . MET A 1 95 ? -1.183 8.596 -15.999 1.00 77.88 95 MET A O 1
ATOM 748 N N . LEU A 1 96 ? -0.129 6.657 -16.452 1.00 75.94 96 LEU A N 1
ATOM 749 C CA . LEU A 1 96 ? -1.357 5.861 -16.513 1.00 75.94 96 LEU A CA 1
ATOM 750 C C . LEU A 1 96 ? -2.075 5.840 -15.162 1.00 75.94 96 LEU A C 1
ATOM 752 O O . LEU A 1 96 ? -3.286 6.036 -15.116 1.00 75.94 96 LEU A O 1
ATOM 756 N N . ASN A 1 97 ? -1.348 5.652 -14.057 1.00 79.50 97 ASN A N 1
ATOM 757 C CA . ASN A 1 97 ? -1.952 5.644 -12.724 1.00 79.50 97 ASN A CA 1
ATOM 758 C C . ASN A 1 97 ? -2.637 6.982 -12.392 1.00 79.50 97 ASN A C 1
ATOM 760 O O . ASN A 1 97 ? -3.745 6.984 -11.867 1.00 79.50 97 ASN A O 1
ATOM 764 N N . MET A 1 98 ? -2.054 8.117 -12.792 1.00 78.88 98 MET A N 1
ATOM 765 C CA . MET A 1 98 ? -2.650 9.445 -12.593 1.00 78.88 98 MET A CA 1
ATOM 766 C C . MET A 1 98 ? -3.949 9.690 -13.377 1.00 78.88 98 MET A C 1
ATOM 768 O O . MET A 1 98 ? -4.617 10.689 -13.123 1.00 78.88 98 MET A O 1
ATOM 772 N N . THR A 1 99 ? -4.358 8.785 -14.274 1.00 83.19 99 THR A N 1
ATOM 773 C CA . THR A 1 99 ? -5.676 8.847 -14.933 1.00 83.19 99 THR A CA 1
ATOM 774 C C . THR A 1 99 ? -6.818 8.301 -14.069 1.00 83.19 99 THR A C 1
ATOM 776 O O . THR A 1 99 ? -7.984 8.496 -14.416 1.00 83.19 99 THR A O 1
ATOM 779 N N . TYR A 1 100 ? -6.519 7.700 -12.905 1.00 79.88 100 TYR A N 1
ATOM 780 C CA . TYR A 1 100 ? -7.527 7.191 -11.966 1.00 79.88 100 TYR A CA 1
ATOM 781 C C . TYR A 1 100 ? -8.661 8.182 -11.614 1.00 79.88 100 TYR A C 1
ATOM 783 O O . TYR A 1 100 ? -9.790 7.710 -11.456 1.00 79.88 100 TYR A O 1
ATOM 791 N N . PRO A 1 101 ? -8.451 9.520 -11.528 1.00 82.38 101 PRO A N 1
ATOM 792 C CA . PRO A 1 101 ? -9.528 10.449 -11.198 1.00 82.38 101 PRO A CA 1
ATOM 793 C C . PRO A 1 101 ? -10.672 10.403 -12.213 1.00 82.38 101 PRO A C 1
ATOM 795 O O . PRO A 1 101 ? -11.826 10.525 -11.821 1.00 82.38 101 PRO A O 1
ATOM 798 N N . VAL A 1 102 ? -10.379 10.156 -13.496 1.00 82.69 102 VAL A N 1
ATOM 799 C CA . VAL A 1 102 ? -11.406 10.029 -14.545 1.00 82.69 102 VAL A CA 1
ATOM 800 C C . VAL A 1 102 ? -12.326 8.845 -14.260 1.00 82.69 102 VAL A C 1
ATOM 802 O O . VAL A 1 102 ? -13.540 8.965 -14.377 1.00 82.69 102 VAL A O 1
ATOM 805 N N . PHE A 1 103 ? -11.764 7.717 -13.826 1.00 77.00 103 PHE A N 1
ATOM 806 C CA . PHE A 1 103 ? -12.541 6.523 -13.503 1.00 77.00 103 PHE A CA 1
ATOM 807 C C . PHE A 1 103 ? -13.376 6.699 -12.229 1.00 77.00 103 PHE A C 1
ATOM 809 O O . PHE A 1 103 ? -14.494 6.204 -12.184 1.00 77.00 103 PHE A O 1
ATOM 816 N N . ILE A 1 104 ? -12.889 7.456 -11.239 1.00 81.44 104 ILE A N 1
ATOM 817 C CA . ILE A 1 104 ? -13.675 7.801 -10.039 1.00 81.44 104 ILE A CA 1
ATOM 818 C C . ILE A 1 104 ? -14.858 8.714 -10.371 1.00 81.44 104 ILE A C 1
ATOM 820 O O . ILE A 1 104 ? -15.893 8.633 -9.729 1.00 81.44 104 ILE A O 1
ATOM 824 N N . PHE A 1 105 ? -14.735 9.598 -11.362 1.00 78.75 105 PHE A N 1
ATOM 825 C CA . PHE A 1 105 ? -15.876 10.417 -11.779 1.00 78.75 105 PHE A CA 1
ATOM 826 C C . PHE A 1 105 ? -16.979 9.606 -12.470 1.00 78.75 105 PHE A C 1
ATOM 828 O O . PHE A 1 105 ? -18.129 10.038 -12.484 1.00 78.75 105 PHE A O 1
ATOM 835 N N . ILE A 1 106 ? -16.632 8.465 -13.068 1.00 80.88 106 ILE A N 1
ATOM 836 C CA . ILE A 1 106 ? -17.555 7.632 -13.847 1.00 80.88 106 ILE A CA 1
ATOM 837 C C . ILE A 1 106 ? -18.268 6.583 -12.971 1.00 80.88 106 ILE A C 1
ATOM 839 O O . ILE A 1 106 ? -19.397 6.214 -13.295 1.00 80.88 106 ILE A O 1
ATOM 843 N N . PHE A 1 107 ? -17.636 6.113 -11.889 1.00 71.44 107 PHE A N 1
ATOM 844 C CA . PHE A 1 107 ? -18.116 5.031 -11.014 1.00 71.44 107 PHE A CA 1
ATOM 845 C C . PHE A 1 107 ? -18.284 5.483 -9.562 1.00 71.44 107 PHE A C 1
ATOM 847 O O . PHE A 1 107 ? -19.335 5.146 -8.971 1.00 71.44 107 PHE A O 1
#